Protein AF-A0A5D0IET0-F1 (afdb_monomer)

Secondary structure (DSSP, 8-state):
---HHHHHHTTTHIIIIIITT-TT--S-HHHHHHHHHGGGG---SS------

InterPro domains:
  IPR014984 HopJ type III effector protein [PF08888] (2-49)
  IPR038604 Type III effector HopJ superfamily [G3DSA:3.20.160.10] (1-52)

Nearest PDB structures (foldseek):
  2qhq-assembly1_A  TM=1.001E+00  e=5.292E-03  Vibrio parahaemolyticus RIMD 2210633

Structure (mmCIF, N/CA/C/O backbone):
data_AF-A0A5D0IET0-F1
#
_entry.id   AF-A0A5D0IET0-F1
#
loop_
_atom_site.group_PDB
_atom_site.id
_atom_site.type_symbol
_atom_site.label_atom_id
_atom_site.label_alt_id
_atom_site.label_comp_id
_atom_site.label_asym_id
_atom_site.label_entity_id
_atom_site.label_seq_id
_atom_site.pdbx_PDB_ins_code
_atom_site.Cartn_x
_atom_site.Cartn_y
_atom_site.Cartn_z
_atom_site.occupancy
_atom_site.B_iso_or_equiv
_atom_site.auth_seq_id
_atom_site.auth_comp_id
_atom_site.auth_asym_id
_atom_site.auth_atom_id
_atom_site.pdbx_PDB_model_num
ATOM 1 N N . THR A 1 1 ? -5.445 7.534 13.259 1.00 84.31 1 THR A N 1
ATOM 2 C CA . THR A 1 1 ? -5.533 7.157 11.836 1.00 84.31 1 THR A CA 1
ATOM 3 C C . THR A 1 1 ? -4.130 7.097 11.297 1.00 84.31 1 THR A C 1
ATOM 5 O O . THR A 1 1 ? -3.363 7.976 11.661 1.00 84.31 1 THR A O 1
ATOM 8 N N . LEU A 1 2 ? -3.783 6.056 10.541 1.00 96.00 2 LEU A N 1
ATOM 9 C CA . LEU A 1 2 ? -2.457 5.947 9.928 1.00 96.00 2 LEU A CA 1
ATOM 10 C C . LEU A 1 2 ? -2.315 6.959 8.787 1.00 96.00 2 LEU A C 1
ATOM 12 O O . LEU A 1 2 ? -3.309 7.288 8.133 1.00 96.00 2 LEU A O 1
ATOM 16 N N . THR A 1 3 ? -1.095 7.408 8.512 1.00 98.00 3 THR A N 1
ATOM 17 C CA . THR A 1 3 ? -0.779 8.107 7.264 1.00 98.00 3 THR A CA 1
ATOM 18 C C . THR A 1 3 ? -0.818 7.139 6.076 1.00 98.00 3 THR A C 1
ATOM 20 O O . THR A 1 3 ? -0.906 5.911 6.224 1.00 98.00 3 THR A O 1
ATOM 23 N N . LYS A 1 4 ? -0.768 7.690 4.860 1.00 97.62 4 LYS A N 1
ATOM 24 C CA . LYS A 1 4 ? -0.663 6.901 3.628 1.00 97.62 4 LYS A CA 1
ATOM 25 C C . LYS A 1 4 ? 0.611 6.053 3.642 1.00 97.62 4 LYS A C 1
ATOM 27 O O . LYS A 1 4 ? 0.559 4.865 3.341 1.00 97.62 4 LYS A O 1
ATOM 32 N N . GLU A 1 5 ? 1.728 6.644 4.047 1.00 98.12 5 GLU A N 1
ATOM 33 C CA . GLU A 1 5 ? 3.040 6.002 4.110 1.00 98.12 5 GLU A CA 1
ATOM 34 C C . GLU A 1 5 ? 3.070 4.904 5.176 1.00 98.12 5 GLU A C 1
ATOM 36 O O . GLU A 1 5 ? 3.555 3.807 4.909 1.00 98.12 5 GLU A O 1
ATOM 41 N N . GLU A 1 6 ? 2.489 5.156 6.353 1.00 98.56 6 GLU A N 1
ATOM 42 C CA . GLU A 1 6 ? 2.351 4.148 7.409 1.00 98.56 6 GLU A CA 1
ATOM 43 C C . GLU A 1 6 ? 1.498 2.963 6.938 1.00 98.56 6 GLU A C 1
ATOM 45 O O . GLU A 1 6 ? 1.860 1.809 7.156 1.00 98.56 6 GLU A O 1
ATOM 50 N N . THR A 1 7 ? 0.403 3.231 6.221 1.00 98.19 7 THR A N 1
ATOM 51 C CA . THR A 1 7 ? -0.465 2.184 5.661 1.00 98.19 7 THR A CA 1
ATOM 52 C C . THR A 1 7 ? 0.234 1.384 4.561 1.00 98.19 7 THR A C 1
ATOM 54 O O . THR A 1 7 ? 0.103 0.162 4.514 1.00 98.19 7 THR A O 1
ATOM 57 N N . LEU A 1 8 ? 1.017 2.040 3.699 1.00 98.44 8 LEU A N 1
ATOM 58 C CA . LEU A 1 8 ? 1.840 1.365 2.694 1.00 98.44 8 LEU A CA 1
ATOM 59 C C . LEU A 1 8 ? 2.895 0.463 3.348 1.00 98.44 8 LEU A C 1
ATOM 61 O O . LEU A 1 8 ? 3.063 -0.691 2.949 1.00 98.44 8 LEU A O 1
ATOM 65 N N . ALA A 1 9 ? 3.547 0.950 4.405 1.00 98.56 9 ALA A N 1
ATOM 66 C CA . ALA A 1 9 ? 4.512 0.174 5.174 1.00 98.56 9 ALA A CA 1
ATOM 67 C C . ALA A 1 9 ? 3.883 -1.072 5.825 1.00 98.56 9 ALA A C 1
ATOM 69 O O . ALA A 1 9 ? 4.555 -2.099 5.937 1.00 98.56 9 ALA A O 1
ATOM 70 N N . CYS A 1 10 ? 2.591 -1.041 6.180 1.00 98.44 10 CYS A N 1
ATOM 71 C CA . CYS A 1 10 ? 1.882 -2.212 6.708 1.00 98.44 10 CYS A CA 1
ATOM 72 C C . CYS A 1 10 ? 1.787 -3.387 5.717 1.00 98.44 10 CYS A C 1
ATOM 74 O O . CYS A 1 10 ? 1.631 -4.523 6.162 1.00 98.44 10 CYS A O 1
ATOM 76 N N . PHE A 1 11 ? 1.922 -3.168 4.402 1.00 98.06 11 PHE A N 1
ATOM 77 C CA . PHE A 1 11 ? 1.995 -4.269 3.427 1.00 98.06 11 PHE A CA 1
ATOM 78 C C . PHE A 1 11 ? 3.357 -4.989 3.424 1.00 98.06 11 PHE A C 1
ATOM 80 O O . PHE A 1 11 ? 3.510 -6.026 2.772 1.00 98.06 11 PHE A O 1
ATOM 87 N N . GLY A 1 12 ? 4.350 -4.470 4.155 1.00 98.50 12 GLY A N 1
ATOM 88 C CA . GLY A 1 12 ? 5.632 -5.125 4.389 1.00 98.50 12 GLY A CA 1
ATOM 89 C C .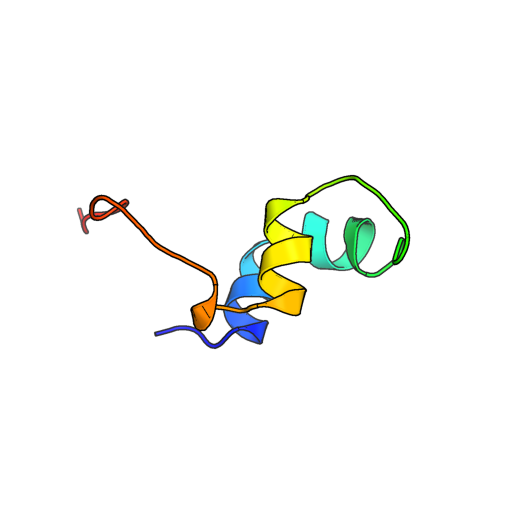 GLY A 1 12 ? 6.378 -5.452 3.097 1.00 98.50 12 GLY A C 1
ATOM 90 O O . GLY A 1 12 ? 6.575 -4.592 2.238 1.00 98.50 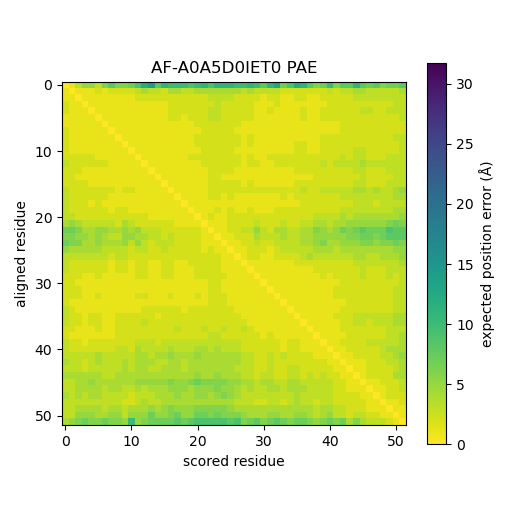12 GLY A O 1
ATOM 91 N N . GLN A 1 13 ? 6.804 -6.711 2.957 1.00 98.19 13 GLN A N 1
ATOM 92 C CA . GLN A 1 13 ? 7.610 -7.157 1.817 1.00 98.19 13 GLN A CA 1
ATOM 93 C C . GLN A 1 13 ? 6.938 -6.896 0.460 1.00 98.19 13 GLN A C 1
ATOM 95 O O . GLN A 1 13 ? 7.635 -6.541 -0.483 1.00 98.19 13 GLN A O 1
ATOM 100 N N . TYR A 1 14 ? 5.605 -6.968 0.369 1.00 98.31 14 TYR A N 1
ATOM 101 C CA . TYR A 1 14 ? 4.898 -6.712 -0.888 1.00 98.31 14 TYR A CA 1
ATOM 102 C C . TYR A 1 14 ? 5.041 -5.258 -1.341 1.00 98.31 14 TYR A C 1
ATOM 104 O O . TYR A 1 14 ? 5.212 -4.992 -2.526 1.00 98.31 14 TYR A O 1
ATOM 112 N N . TYR A 1 15 ? 5.042 -4.304 -0.410 1.00 98.38 15 TYR A N 1
ATOM 113 C CA . TYR A 1 15 ? 5.312 -2.913 -0.759 1.00 98.38 15 TYR A CA 1
ATOM 114 C C . TYR A 1 15 ? 6.802 -2.693 -1.054 1.00 98.38 15 TYR A C 1
ATOM 116 O O . TYR A 1 15 ? 7.153 -2.216 -2.131 1.00 98.38 15 TYR A O 1
ATOM 124 N N . PHE A 1 16 ? 7.691 -3.089 -0.139 1.00 98.06 16 PHE A N 1
ATOM 125 C CA . PHE A 1 16 ? 9.112 -2.732 -0.227 1.00 98.06 16 PHE A CA 1
ATOM 126 C C . PHE A 1 16 ? 9.921 -3.528 -1.258 1.00 98.06 16 PHE A C 1
ATOM 128 O O . PHE A 1 16 ? 10.854 -2.981 -1.847 1.00 98.06 16 PHE A O 1
ATOM 135 N N . ASN A 1 17 ? 9.613 -4.810 -1.464 1.00 97.31 17 ASN A N 1
ATOM 136 C CA . ASN A 1 17 ? 10.378 -5.683 -2.356 1.00 97.31 17 ASN A CA 1
ATOM 137 C C . ASN A 1 17 ? 9.699 -5.915 -3.698 1.00 97.31 17 ASN A C 1
ATOM 139 O O . ASN A 1 17 ? 10.413 -5.993 -4.690 1.00 97.31 17 ASN A O 1
ATOM 143 N N . ASP A 1 18 ? 8.371 -5.994 -3.743 1.00 97.94 18 ASP A N 1
ATOM 144 C CA . ASP A 1 18 ? 7.685 -6.314 -4.996 1.00 97.94 18 ASP A CA 1
ATOM 145 C C . ASP A 1 18 ? 7.267 -5.033 -5.720 1.00 97.94 18 ASP A C 1
ATOM 147 O O . ASP A 1 18 ? 7.599 -4.835 -6.883 1.00 97.94 18 ASP A O 1
ATOM 151 N N . VAL A 1 19 ? 6.568 -4.122 -5.037 1.00 97.75 19 VAL A N 1
ATOM 152 C CA . VAL A 1 19 ? 6.006 -2.929 -5.686 1.00 97.75 19 VAL A CA 1
ATOM 153 C C . VAL A 1 19 ? 7.053 -1.842 -5.924 1.00 97.75 19 VAL A C 1
ATOM 155 O O . VAL A 1 19 ? 7.145 -1.330 -7.037 1.00 97.75 19 VAL A O 1
ATOM 158 N N . LEU A 1 20 ? 7.861 -1.489 -4.918 1.00 97.06 20 LEU A N 1
ATOM 159 C CA . LEU A 1 20 ? 8.855 -0.417 -5.068 1.00 97.06 20 LEU A CA 1
ATOM 160 C C . LEU A 1 20 ? 10.025 -0.788 -5.989 1.00 97.06 20 LEU A C 1
ATOM 162 O O . LEU A 1 20 ? 10.603 0.101 -6.612 1.00 97.06 20 LEU A O 1
ATOM 166 N N . LYS A 1 21 ? 10.387 -2.074 -6.080 1.00 97.31 21 LYS A N 1
ATOM 167 C CA . LYS A 1 21 ? 11.485 -2.529 -6.952 1.00 97.31 21 LYS A CA 1
ATOM 168 C C . LYS A 1 21 ? 11.036 -2.801 -8.385 1.00 97.31 21 LYS A C 1
ATOM 170 O O . LYS A 1 21 ? 11.876 -2.784 -9.278 1.00 97.31 21 LYS A O 1
ATOM 175 N N . ASP A 1 22 ? 9.740 -3.006 -8.609 1.00 97.06 22 ASP A N 1
ATOM 176 C CA . ASP A 1 22 ? 9.153 -3.149 -9.938 1.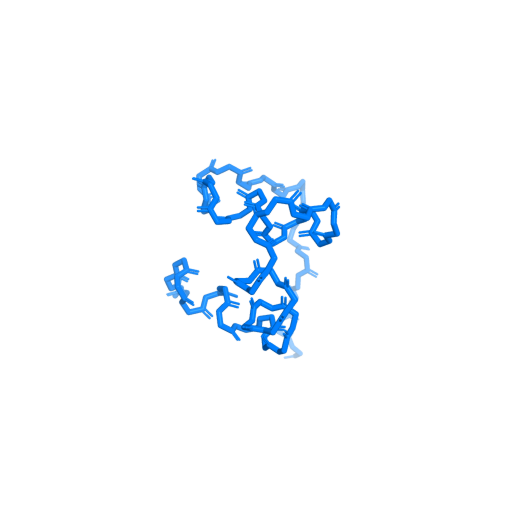00 97.06 22 ASP A CA 1
ATOM 177 C C . ASP A 1 22 ? 8.093 -2.067 -10.177 1.00 97.06 22 ASP A C 1
ATOM 179 O O . ASP A 1 22 ? 6.888 -2.278 -10.025 1.00 97.06 22 ASP A O 1
ATOM 183 N N . VAL A 1 23 ? 8.543 -0.872 -10.560 1.00 89.81 23 VAL A N 1
ATOM 184 C CA . VAL A 1 23 ? 7.667 0.296 -10.756 1.00 89.81 23 VAL A CA 1
ATOM 185 C C . VAL A 1 23 ? 6.656 0.120 -11.896 1.00 89.81 23 VAL A C 1
ATOM 187 O O . VAL A 1 23 ? 5.583 0.716 -11.837 1.00 89.81 23 VAL A O 1
ATOM 190 N N . ASN A 1 24 ? 6.956 -0.734 -12.881 1.00 92.44 24 ASN A N 1
ATOM 191 C CA . ASN A 1 24 ? 6.103 -0.995 -14.048 1.00 92.44 24 ASN A CA 1
ATOM 192 C C . ASN A 1 24 ? 5.327 -2.321 -13.944 1.00 92.44 24 ASN A C 1
ATOM 194 O O . ASN A 1 24 ? 4.617 -2.696 -14.878 1.00 92.44 24 ASN A O 1
ATOM 198 N N . GLY A 1 25 ? 5.462 -3.033 -12.824 1.00 93.44 25 GLY A N 1
ATOM 199 C CA . GLY A 1 25 ? 4.783 -4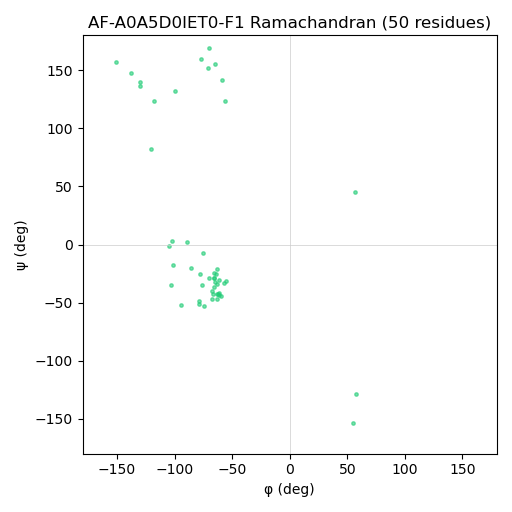.295 -12.582 1.00 93.44 25 GLY A CA 1
ATOM 200 C C . GLY A 1 25 ? 3.266 -4.160 -12.503 1.00 93.44 25 GLY A C 1
ATOM 201 O O . GLY A 1 25 ? 2.719 -3.123 -12.130 1.00 93.44 25 GLY A O 1
ATOM 202 N N . THR A 1 26 ? 2.574 -5.256 -12.799 1.00 96.38 26 THR A N 1
ATOM 203 C CA . THR A 1 26 ? 1.102 -5.346 -12.778 1.00 96.38 26 THR A CA 1
ATOM 204 C C . THR A 1 26 ? 0.558 -6.104 -11.561 1.00 96.38 26 THR A C 1
ATOM 206 O O . THR A 1 26 ? -0.654 -6.250 -11.400 1.00 96.38 26 THR A O 1
ATOM 209 N N . GLY A 1 27 ? 1.445 -6.606 -10.696 1.00 96.25 27 GLY A N 1
ATOM 210 C CA . GLY A 1 27 ? 1.086 -7.264 -9.439 1.00 96.25 27 GLY A CA 1
ATOM 211 C C . GLY A 1 27 ? 0.685 -6.271 -8.345 1.00 96.25 27 GLY A C 1
ATOM 212 O O . GLY A 1 27 ? 1.071 -5.104 -8.379 1.00 96.25 27 GLY A O 1
ATOM 213 N N . HIS A 1 28 ? -0.043 -6.753 -7.332 1.00 97.62 28 HIS A N 1
ATOM 214 C CA . HIS A 1 28 ? -0.426 -5.981 -6.137 1.00 97.62 28 HIS A CA 1
ATOM 215 C C . HIS A 1 28 ? -1.201 -4.683 -6.429 1.00 97.62 28 HIS A C 1
ATOM 217 O O . HIS A 1 28 ? -0.942 -3.639 -5.828 1.00 97.62 28 HIS A O 1
ATOM 223 N N . GLN A 1 29 ? -2.192 -4.744 -7.323 1.00 97.69 29 GLN A N 1
ATOM 224 C CA . GLN A 1 29 ? -2.932 -3.561 -7.789 1.00 97.69 29 GLN A CA 1
ATOM 225 C C . GLN A 1 29 ? -3.566 -2.723 -6.671 1.00 97.69 29 GLN A C 1
ATOM 227 O O . GLN A 1 29 ? -3.608 -1.503 -6.786 1.00 97.69 29 GLN A O 1
ATOM 232 N N . ASN A 1 30 ? -3.983 -3.329 -5.556 1.00 97.50 30 ASN A N 1
ATOM 233 C CA . ASN A 1 30 ? -4.487 -2.571 -4.405 1.00 97.50 30 ASN A CA 1
ATOM 234 C C . ASN A 1 30 ? -3.415 -1.655 -3.796 1.00 97.50 30 ASN A C 1
ATOM 236 O O . ASN A 1 30 ? -3.705 -0.505 -3.484 1.00 97.50 30 ASN A O 1
ATOM 240 N N . ILE A 1 31 ? -2.177 -2.144 -3.662 1.00 97.94 31 ILE A N 1
ATOM 241 C CA . ILE A 1 31 ? -1.055 -1.362 -3.127 1.00 97.94 31 ILE A CA 1
ATOM 242 C C . ILE A 1 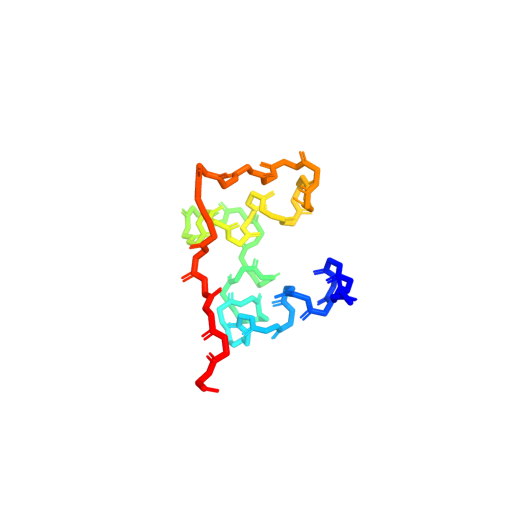31 ? -0.708 -0.241 -4.107 1.00 97.94 31 ILE A C 1
ATOM 244 O O . ILE A 1 31 ? -0.593 0.910 -3.697 1.00 97.94 31 ILE A O 1
ATOM 248 N N . ARG A 1 32 ? -0.605 -0.551 -5.406 1.00 97.88 32 ARG A N 1
ATOM 249 C CA . ARG A 1 32 ? -0.272 0.435 -6.449 1.00 97.88 32 ARG A CA 1
ATOM 250 C C . ARG A 1 32 ? -1.322 1.533 -6.570 1.00 97.88 32 ARG A C 1
ATOM 252 O O . ARG A 1 32 ? -0.978 2.709 -6.547 1.00 97.88 32 ARG A O 1
ATOM 259 N N . ASN A 1 33 ? -2.600 1.164 -6.606 1.00 97.19 33 ASN A N 1
ATOM 260 C CA . ASN A 1 33 ? -3.687 2.138 -6.622 1.00 97.19 33 ASN A CA 1
ATOM 261 C C . ASN A 1 33 ? -3.658 2.998 -5.354 1.00 97.19 33 ASN A C 1
ATOM 2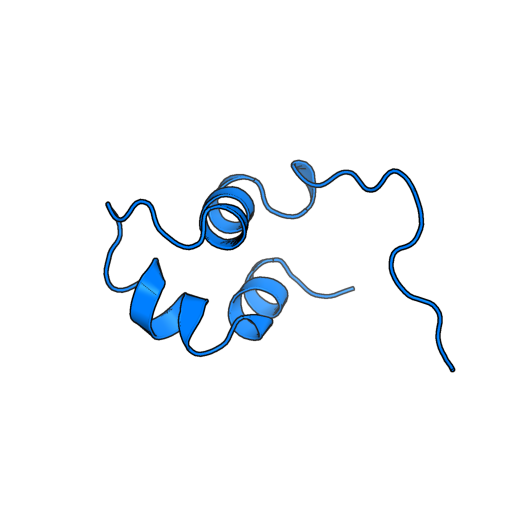63 O O . ASN A 1 33 ? -3.737 4.220 -5.446 1.00 97.19 33 ASN A O 1
ATOM 267 N N . PHE A 1 34 ? -3.440 2.393 -4.181 1.00 97.81 34 PHE A N 1
ATOM 268 C CA . PHE A 1 34 ? -3.324 3.138 -2.929 1.00 97.81 34 PHE A CA 1
ATOM 269 C C . PHE A 1 34 ? -2.097 4.071 -2.896 1.00 97.81 34 PHE A C 1
ATOM 271 O O . PHE A 1 34 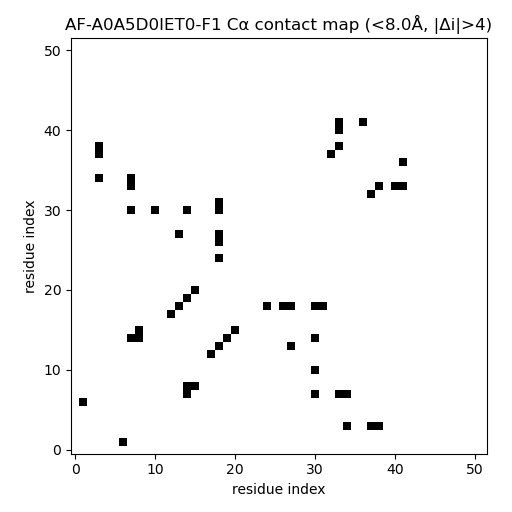? -2.182 5.167 -2.344 1.00 97.81 34 PHE A O 1
ATOM 278 N N . MET A 1 35 ? -0.977 3.718 -3.540 1.00 96.31 35 MET A N 1
ATOM 279 C CA . MET A 1 35 ? 0.155 4.637 -3.733 1.00 96.31 35 MET A CA 1
ATOM 280 C C . MET A 1 35 ? -0.219 5.852 -4.583 1.00 96.31 35 MET A C 1
ATOM 282 O O . MET A 1 35 ? 0.288 6.941 -4.323 1.00 96.31 35 MET A O 1
ATOM 286 N N . SER A 1 36 ? -1.101 5.705 -5.570 1.00 96.06 36 SER A N 1
ATOM 287 C CA . SER A 1 36 ? -1.545 6.820 -6.410 1.00 96.06 36 SER A CA 1
ATOM 288 C C . SER A 1 36 ? -2.586 7.684 -5.705 1.00 96.06 36 SER A C 1
ATOM 290 O O . SER A 1 36 ? -2.412 8.894 -5.607 1.00 96.06 36 SER A O 1
ATOM 292 N N . THR A 1 37 ? -3.638 7.077 -5.160 1.00 97.44 37 THR A N 1
ATOM 293 C CA . THR A 1 37 ? -4.827 7.806 -4.694 1.00 97.44 37 THR A CA 1
ATOM 294 C C . THR A 1 37 ? -4.887 8.006 -3.183 1.00 97.44 37 THR A C 1
ATOM 296 O O . THR A 1 37 ? -5.651 8.836 -2.703 1.00 97.44 37 THR A O 1
ATOM 299 N N . GLY A 1 38 ? -4.116 7.242 -2.404 1.00 97.12 38 GLY A N 1
ATOM 300 C CA . GLY A 1 38 ? -4.217 7.238 -0.944 1.00 97.12 38 GLY A CA 1
ATOM 301 C C . GLY A 1 38 ? -5.634 6.931 -0.451 1.00 97.12 38 GLY A C 1
ATOM 302 O O . GLY A 1 38 ? -6.424 6.275 -1.134 1.00 97.12 38 GLY A O 1
ATOM 303 N N . PHE A 1 39 ? -5.957 7.426 0.745 1.00 96.38 39 PHE A N 1
ATOM 304 C CA . PHE A 1 39 ? -7.274 7.246 1.360 1.00 96.38 39 PHE A CA 1
ATOM 305 C C . PHE A 1 39 ? -8.412 7.946 0.608 1.00 96.38 39 PHE A C 1
ATOM 307 O O . PHE A 1 39 ? -9.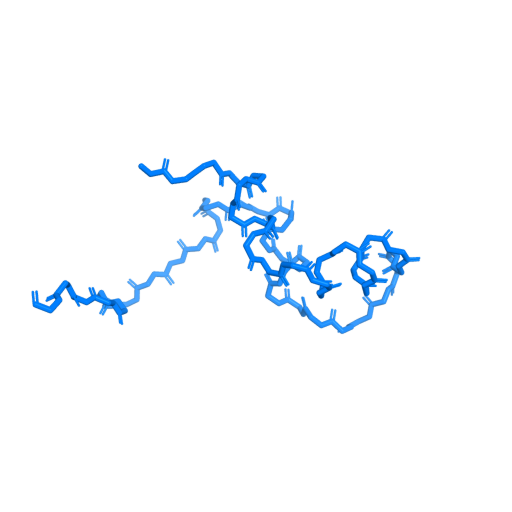542 7.486 0.697 1.00 96.38 39 PHE A O 1
ATOM 314 N N . GLU A 1 40 ? -8.131 9.003 -0.158 1.00 96.06 40 GLU A N 1
ATOM 315 C CA . GLU A 1 40 ? -9.149 9.724 -0.938 1.00 96.06 40 GLU A CA 1
ATOM 316 C C . GLU A 1 40 ? -9.756 8.858 -2.050 1.00 96.06 40 GLU A C 1
ATOM 318 O O . GLU A 1 40 ? -10.920 9.026 -2.402 1.00 96.06 40 GLU A O 1
ATOM 323 N N . GLY A 1 41 ? -8.991 7.894 -2.575 1.00 95.69 41 GLY A N 1
ATOM 324 C CA . GLY A 1 41 ? -9.480 6.924 -3.559 1.00 95.69 41 GLY A CA 1
ATOM 325 C C . GLY A 1 41 ? -10.087 5.655 -2.962 1.00 95.69 41 GLY A C 1
ATOM 326 O O . GLY A 1 41 ? -10.445 4.753 -3.716 1.00 95.69 41 GLY A O 1
ATOM 327 N N . LEU A 1 42 ? -10.174 5.541 -1.632 1.00 93.44 42 LEU A N 1
ATOM 328 C CA . LEU A 1 42 ? -10.762 4.378 -0.972 1.00 93.44 42 LEU A CA 1
ATOM 329 C C . LEU A 1 42 ? -12.196 4.662 -0.539 1.00 93.44 42 LEU A C 1
ATOM 331 O O . LEU A 1 42 ? -12.477 5.633 0.156 1.00 93.44 42 LEU A O 1
ATOM 335 N N . ASN A 1 43 ? -13.089 3.734 -0.866 1.00 94.81 43 ASN A N 1
ATOM 336 C CA . ASN A 1 43 ? -14.452 3.726 -0.365 1.00 94.81 43 ASN A CA 1
ATOM 337 C C . ASN A 1 43 ? -14.791 2.343 0.196 1.00 94.81 43 ASN A C 1
ATOM 339 O O . ASN A 1 43 ? -14.482 1.323 -0.420 1.00 94.81 43 ASN A O 1
ATOM 343 N N . PHE A 1 44 ? -15.443 2.313 1.356 1.00 93.81 44 PHE A N 1
ATOM 344 C CA . PHE A 1 44 ? -15.893 1.086 2.005 1.00 93.81 44 PHE A CA 1
ATOM 345 C C . PHE A 1 44 ? -17.414 1.115 2.121 1.00 93.81 44 PHE A C 1
ATOM 347 O O . PHE A 1 44 ? -17.968 2.010 2.749 1.00 93.81 44 PHE A O 1
ATOM 354 N N . GLU A 1 45 ? -18.091 0.103 1.579 1.00 96.94 45 GLU A N 1
ATOM 355 C CA . GLU A 1 45 ? -19.553 -0.020 1.699 1.00 96.94 45 GLU A CA 1
ATOM 356 C C . GLU A 1 45 ? -20.002 -0.268 3.145 1.00 96.94 45 GLU A C 1
ATOM 358 O O . GLU A 1 45 ? -21.108 0.092 3.545 1.00 96.94 45 GLU A O 1
ATOM 363 N N . LYS A 1 46 ? -19.140 -0.905 3.942 1.00 96.44 46 LYS A N 1
ATOM 364 C CA . LYS A 1 46 ? -19.383 -1.214 5.350 1.00 96.44 46 LYS A CA 1
ATOM 365 C C . LYS A 1 46 ? -18.070 -1.271 6.132 1.00 96.44 46 LYS A C 1
ATOM 367 O O . LYS A 1 46 ? -17.026 -1.552 5.537 1.00 96.44 46 LYS A O 1
ATOM 372 N N . PRO A 1 47 ? -18.101 -1.074 7.463 1.00 94.69 47 PRO A N 1
ATOM 373 C CA . PRO A 1 47 ? -16.921 -1.249 8.301 1.00 94.69 47 PRO A CA 1
ATOM 374 C C . PRO A 1 47 ? -16.328 -2.655 8.140 1.00 94.69 47 PRO A C 1
ATOM 376 O O . PRO A 1 47 ? -17.018 -3.653 8.350 1.00 94.69 47 PRO A O 1
ATOM 379 N N . ALA A 1 48 ? -15.048 -2.735 7.772 1.00 94.25 48 ALA A N 1
ATOM 380 C CA . ALA A 1 48 ? -14.366 -4.011 7.545 1.00 94.25 48 ALA A CA 1
ATOM 381 C C . ALA A 1 48 ? -13.945 -4.713 8.848 1.00 94.25 48 ALA A C 1
ATOM 383 O O . ALA A 1 48 ? -13.795 -5.931 8.870 1.00 94.25 48 ALA A O 1
ATOM 384 N N . LEU A 1 49 ? -13.736 -3.954 9.930 1.00 95.38 49 LEU A N 1
ATOM 385 C CA . LEU A 1 49 ? -13.196 -4.453 11.195 1.00 95.38 49 LEU A CA 1
ATOM 386 C C . LEU A 1 49 ? -13.951 -3.867 12.394 1.00 95.38 49 LEU A C 1
ATOM 388 O O . LEU A 1 49 ? -14.370 -2.710 12.379 1.00 95.38 49 LEU A O 1
ATOM 392 N N . LYS A 1 50 ? -14.060 -4.664 13.462 1.00 96.31 50 LYS A N 1
ATOM 393 C CA . LYS A 1 50 ? -14.527 -4.258 14.793 1.00 96.31 50 LYS A CA 1
ATOM 394 C C . LYS A 1 50 ? -13.516 -4.754 15.826 1.00 96.31 50 LYS A C 1
ATOM 396 O O . LYS A 1 50 ? -12.998 -5.861 15.693 1.00 96.31 50 LYS A O 1
ATOM 401 N N . LYS A 1 51 ? -13.226 -3.939 16.844 1.00 95.44 51 LYS A N 1
ATOM 402 C CA . LYS A 1 51 ? -12.387 -4.364 17.974 1.00 95.44 51 LYS A CA 1
ATOM 403 C C . LYS A 1 51 ? -13.025 -5.586 18.654 1.00 95.44 51 LYS A C 1
ATOM 405 O O . LYS A 1 51 ? -14.252 -5.648 18.739 1.00 95.44 51 LYS A O 1
ATOM 410 N N . LYS A 1 52 ? -12.189 -6.534 19.088 1.00 89.94 52 LYS A N 1
ATOM 411 C CA . LYS A 1 52 ? -12.625 -7.663 19.921 1.00 89.94 52 LYS A CA 1
ATOM 412 C C . LYS A 1 52 ? -13.267 -7.175 21.214 1.00 89.94 52 LYS A C 1
ATOM 414 O O . LYS A 1 52 ? -12.790 -6.140 21.739 1.00 89.94 52 LYS A O 1
#

pLDDT: mean 96.32, std 2.6, range [84.31, 98.56]

Organism: NCBI:txid1912246

Foldseek 3Di:
DDFLVRVLCVVPCCSPPPCVVCVPDPPPVVSVVCVVQPPVPDDDPDDPDDDD

Mean predicted aligned error: 2.41 Å

Sequence (52 aa):
TLTKEETLACFGQYYFNDVLKDVNGTGHQNIRNFMSTGFEGLNFEKPALKKK

Solvent-accessible surface area (backbone atoms only — not comparable to full-atom values): 3464 Å² total; per-residue (Å²): 132,78,52,64,66,58,54,48,56,71,54,41,62,56,37,66,61,51,44,67,70,35,81,85,58,85,70,64,56,71,61,54,50,39,72,74,46,35,71,84,68,59,85,73,98,60,8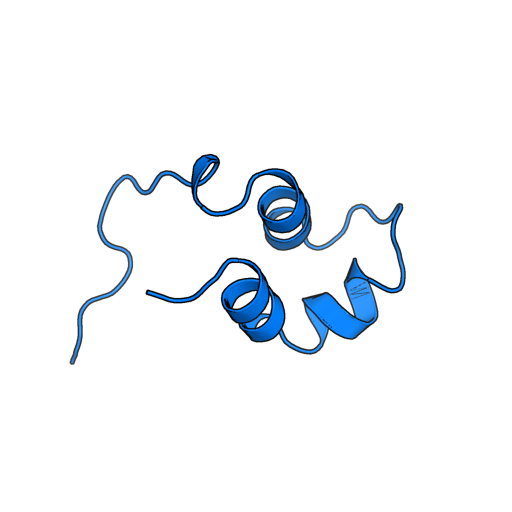7,90,75,76,86,131

Radius of gyration: 12.27 Å; Cα contacts (8 Å, |Δi|>4): 27; chains: 1; bounding box: 31×17×34 Å